Protein AF-A0A7K1BF32-F1 (afdb_monomer_lite)

Structure (mmCIF, N/CA/C/O backbone):
data_AF-A0A7K1BF32-F1
#
_entry.id   AF-A0A7K1BF32-F1
#
loop_
_atom_site.group_PDB
_atom_site.id
_atom_site.type_symbol
_atom_site.label_atom_id
_atom_site.label_alt_id
_atom_site.label_comp_id
_atom_site.label_asym_id
_atom_site.label_entity_id
_atom_site.label_seq_id
_atom_site.pdbx_PDB_ins_code
_atom_site.Cartn_x
_atom_site.Cartn_y
_atom_site.Cartn_z
_atom_site.occupancy
_atom_site.B_iso_or_equiv
_atom_site.auth_seq_id
_atom_site.auth_comp_id
_atom_site.auth_asym_id
_atom_site.auth_atom_id
_atom_site.pdbx_PDB_model_num
ATOM 1 N N . MET A 1 1 ? -11.718 -9.453 49.043 1.00 57.66 1 MET A N 1
ATOM 2 C CA . MET A 1 1 ? -12.728 -9.374 47.955 1.00 57.66 1 MET A CA 1
ATOM 3 C C . MET A 1 1 ? -12.170 -9.450 46.521 1.00 57.66 1 MET A C 1
ATOM 5 O O . MET A 1 1 ? -12.877 -9.971 45.670 1.00 57.66 1 MET A O 1
ATOM 9 N N . ARG A 1 2 ? -10.930 -9.024 46.213 1.00 69.75 2 ARG A N 1
ATOM 10 C CA . ARG A 1 2 ? -10.415 -8.980 44.817 1.00 69.75 2 ARG A CA 1
ATOM 11 C C . ARG A 1 2 ? -10.068 -10.338 44.173 1.00 69.75 2 ARG A C 1
ATOM 13 O O . ARG A 1 2 ? -10.168 -10.469 42.960 1.00 69.75 2 ARG A O 1
ATOM 20 N N . VAL A 1 3 ? -9.726 -11.366 44.957 1.00 79.31 3 VAL A N 1
ATOM 21 C CA . VAL A 1 3 ? -9.343 -12.699 44.431 1.00 79.31 3 VAL A CA 1
ATOM 22 C C . VAL A 1 3 ? -10.503 -13.394 43.708 1.00 79.31 3 VAL A C 1
ATOM 24 O O . VAL A 1 3 ? -10.317 -13.941 42.626 1.00 79.31 3 VAL A O 1
ATOM 27 N N . ARG A 1 4 ? -11.728 -13.314 44.249 1.00 79.62 4 ARG A N 1
ATOM 28 C CA . ARG A 1 4 ? -12.923 -13.888 43.601 1.00 79.62 4 ARG A CA 1
ATOM 29 C C . ARG A 1 4 ? -13.255 -13.195 42.274 1.00 79.62 4 ARG A C 1
ATOM 31 O O . ARG A 1 4 ? -13.664 -13.866 41.335 1.00 79.62 4 ARG A O 1
ATOM 38 N N . GLN A 1 5 ? -13.033 -11.882 42.173 1.00 79.56 5 GLN A N 1
ATOM 39 C CA . GLN A 1 5 ? -13.198 -11.133 40.921 1.00 79.56 5 GLN A CA 1
ATOM 40 C C . GLN A 1 5 ? -12.132 -11.505 39.882 1.00 79.56 5 GLN A C 1
ATOM 42 O O . GLN A 1 5 ? -12.476 -11.714 38.723 1.00 79.56 5 GLN A O 1
ATOM 47 N N . LEU A 1 6 ? -10.867 -11.657 40.287 1.00 80.06 6 LEU A N 1
ATOM 48 C CA . LEU A 1 6 ? -9.789 -12.102 39.394 1.00 80.06 6 LEU A CA 1
ATOM 49 C C . LEU A 1 6 ? -10.027 -13.526 38.871 1.00 80.06 6 LEU A C 1
ATOM 51 O O . LEU A 1 6 ? -9.911 -13.761 37.672 1.00 80.06 6 LEU A O 1
ATOM 55 N N . LEU A 1 7 ? -10.453 -14.452 39.737 1.00 82.19 7 LEU A N 1
ATOM 56 C CA . LEU A 1 7 ? -10.835 -15.810 39.332 1.00 82.19 7 LEU A CA 1
ATOM 57 C C . LEU A 1 7 ? -12.060 -15.820 38.404 1.00 82.19 7 LEU A C 1
ATOM 59 O O . LEU A 1 7 ? -12.114 -16.620 37.473 1.00 82.19 7 LEU A O 1
ATOM 63 N N . ALA A 1 8 ? -13.026 -14.921 38.616 1.00 79.00 8 ALA A N 1
ATOM 64 C CA . ALA A 1 8 ? -14.179 -14.771 37.730 1.00 79.00 8 ALA A CA 1
ATOM 65 C C . ALA A 1 8 ? -13.791 -14.212 36.348 1.00 79.00 8 ALA A C 1
ATOM 67 O O . ALA A 1 8 ? -14.328 -14.665 35.341 1.00 79.00 8 ALA A O 1
ATOM 68 N N . ILE A 1 9 ? -12.845 -13.269 36.277 1.00 77.94 9 ILE A N 1
ATOM 69 C CA . ILE A 1 9 ? -12.300 -12.745 35.012 1.00 77.94 9 ILE A CA 1
ATOM 70 C C . ILE A 1 9 ? -11.496 -13.828 34.284 1.00 77.94 9 ILE A C 1
ATOM 72 O O . ILE A 1 9 ? -11.667 -14.009 33.082 1.00 77.94 9 ILE A O 1
ATOM 76 N N . TYR A 1 10 ? -10.680 -14.596 35.008 1.00 74.69 10 TYR A N 1
ATOM 77 C CA . TYR A 1 10 ? -9.908 -15.699 34.436 1.00 74.69 10 TYR A CA 1
ATOM 78 C C . TYR A 1 10 ? -10.813 -16.804 33.874 1.00 74.69 10 TYR A C 1
ATOM 80 O O . TYR A 1 10 ? -10.620 -17.244 32.744 1.00 74.69 10 TYR A O 1
ATOM 88 N N . LYS A 1 11 ? -11.874 -17.184 34.602 1.00 68.94 11 LYS A N 1
ATOM 89 C CA . LYS A 1 11 ? -12.892 -18.127 34.106 1.00 68.94 11 LYS A CA 1
ATOM 90 C C . LYS A 1 11 ? -13.659 -17.608 32.886 1.00 68.94 11 LYS A C 1
ATOM 92 O O . LYS A 1 11 ? -14.038 -18.411 32.042 1.00 68.94 11 LYS A O 1
ATOM 97 N N . LYS A 1 12 ? -13.856 -16.291 32.753 1.00 69.62 12 LYS A N 1
ATOM 98 C CA . LYS A 1 12 ? -14.417 -15.671 31.535 1.00 69.62 12 LYS A CA 1
ATOM 99 C C . LYS A 1 12 ? -13.460 -15.721 30.337 1.00 69.62 12 LYS A C 1
ATOM 101 O O . LYS A 1 12 ? -13.917 -15.600 29.209 1.00 69.62 12 LYS A O 1
ATOM 106 N N . GLY A 1 13 ? -12.159 -15.891 30.576 1.00 67.38 13 GLY A N 1
ATOM 107 C CA . GLY A 1 13 ? -11.139 -16.082 29.543 1.00 67.38 13 GLY A CA 1
ATOM 108 C C . GLY A 1 13 ? -10.971 -17.533 29.082 1.00 67.38 13 GLY A C 1
ATOM 109 O O . GLY A 1 13 ? -10.093 -17.792 28.259 1.00 67.38 13 GLY A O 1
ATOM 110 N N . ALA A 1 14 ? -11.771 -18.476 29.600 1.00 68.69 14 ALA A N 1
ATOM 111 C CA . ALA A 1 14 ? -11.752 -19.858 29.136 1.00 68.69 14 ALA A CA 1
ATOM 112 C C . ALA A 1 14 ? -12.012 -19.907 27.622 1.00 68.69 14 ALA A C 1
ATOM 114 O O . ALA A 1 14 ? -12.874 -19.193 27.106 1.00 68.69 14 ALA A O 1
ATOM 115 N N . ALA A 1 15 ? -11.236 -20.726 26.908 1.00 66.69 15 ALA A N 1
ATOM 116 C CA . ALA A 1 15 ? -11.411 -20.896 25.475 1.00 66.69 15 ALA A CA 1
ATOM 117 C C . ALA A 1 15 ? -12.833 -21.395 25.206 1.00 66.69 15 ALA A C 1
ATOM 119 O O . ALA A 1 15 ? -13.226 -22.444 25.710 1.00 66.69 15 ALA A O 1
ATOM 120 N N . ASP A 1 16 ? -13.591 -20.621 24.431 1.00 68.62 16 ASP A N 1
ATOM 121 C CA . ASP A 1 16 ? -14.912 -21.013 23.955 1.00 68.62 16 ASP A CA 1
ATOM 122 C C . ASP A 1 16 ? -14.819 -22.414 23.307 1.00 68.62 16 ASP A C 1
ATOM 124 O O . ASP A 1 16 ? -14.081 -22.569 22.326 1.00 68.62 16 ASP A O 1
ATOM 128 N N . PRO A 1 17 ? -15.512 -23.437 23.845 1.00 70.44 17 PRO A N 1
ATOM 129 C CA . PRO A 1 17 ? -15.448 -24.797 23.317 1.00 70.44 17 PRO A CA 1
ATOM 130 C C . PRO A 1 17 ? -15.952 -24.883 21.870 1.00 70.44 17 PRO A C 1
ATOM 132 O O . PRO A 1 17 ? -15.523 -25.752 21.116 1.00 70.44 17 PRO A O 1
ATOM 135 N N . THR A 1 18 ? -16.795 -23.937 21.445 1.00 69.88 18 THR A N 1
ATOM 136 C CA . THR A 1 18 ? -17.318 -23.852 20.074 1.00 69.88 18 THR A CA 1
ATOM 137 C C . THR A 1 18 ? -16.354 -23.155 19.111 1.00 69.88 18 THR A C 1
ATOM 139 O O . THR A 1 18 ? -16.572 -23.125 17.900 1.00 69.88 18 THR A O 1
ATOM 142 N N . ARG A 1 19 ? -15.208 -22.654 19.597 1.00 65.31 19 ARG A N 1
ATOM 143 C CA . ARG A 1 19 ? -14.179 -21.999 18.770 1.00 65.31 19 ARG A CA 1
ATOM 144 C C . ARG A 1 19 ? -13.542 -22.944 17.746 1.00 65.31 19 ARG A C 1
ATOM 146 O O . ARG A 1 19 ? -12.872 -22.460 16.834 1.00 65.31 19 ARG A O 1
ATOM 153 N N . GLY A 1 20 ? -13.717 -24.258 17.883 1.00 68.06 20 GLY A N 1
ATOM 154 C CA . GLY A 1 20 ? -13.296 -25.265 16.905 1.00 68.06 20 GLY A CA 1
ATOM 155 C C . GLY A 1 20 ? -14.352 -25.617 15.852 1.00 68.06 20 GLY A C 1
ATOM 156 O O . GLY A 1 20 ? -13.993 -26.216 14.838 1.00 68.06 20 GLY A O 1
ATOM 157 N N . GLU A 1 21 ? -15.611 -25.231 16.061 1.00 76.25 21 GLU A N 1
ATOM 158 C CA . GLU A 1 21 ? -16.743 -25.616 15.217 1.00 76.25 21 GLU A CA 1
ATOM 159 C C . GLU A 1 21 ? -16.774 -24.821 13.899 1.00 76.25 21 GLU A C 1
ATOM 161 O O . GLU A 1 21 ? -16.280 -23.691 13.796 1.00 76.25 21 GLU A O 1
ATOM 166 N N . HIS A 1 22 ? -17.343 -25.434 12.856 1.00 77.88 22 HIS A N 1
ATOM 167 C CA . HIS A 1 22 ? -17.567 -24.832 11.532 1.00 77.88 22 HIS A CA 1
ATOM 168 C C . HIS A 1 22 ? -16.331 -24.171 10.886 1.00 77.88 22 HIS A C 1
ATOM 170 O O . HIS A 1 22 ? -16.425 -23.099 10.275 1.00 77.88 22 HIS A O 1
ATOM 176 N N . LYS A 1 23 ? -15.159 -24.820 10.980 1.00 78.94 23 LYS A N 1
ATOM 177 C CA . LYS A 1 23 ? -13.878 -24.310 10.443 1.00 78.94 23 LYS A CA 1
ATOM 178 C C . LYS A 1 23 ? -13.981 -23.843 8.986 1.00 78.94 23 LYS A C 1
ATOM 180 O O . LYS A 1 23 ? -13.492 -22.765 8.667 1.00 78.94 23 LYS A O 1
ATOM 185 N N . GLY A 1 24 ? -14.669 -24.599 8.125 1.00 81.81 24 GLY A N 1
ATOM 186 C CA . GLY A 1 24 ? -14.848 -24.254 6.708 1.00 81.81 24 GLY A CA 1
ATOM 187 C C . GLY A 1 24 ? -15.638 -22.959 6.487 1.00 81.81 24 GLY A C 1
ATOM 188 O O . GLY A 1 24 ? -15.195 -22.074 5.756 1.00 81.81 24 GLY A O 1
ATOM 189 N N . THR A 1 25 ? -16.770 -22.792 7.174 1.00 80.44 25 THR A N 1
ATOM 190 C CA . THR A 1 25 ? -17.592 -21.573 7.087 1.00 80.44 25 THR A CA 1
ATOM 191 C C . THR A 1 25 ? -16.831 -20.355 7.601 1.00 80.44 25 THR A C 1
ATOM 193 O O . THR A 1 25 ? -16.894 -19.282 7.001 1.00 80.44 25 THR A O 1
ATOM 196 N N . ARG A 1 26 ? -16.057 -20.522 8.680 1.00 81.62 26 ARG A N 1
ATOM 197 C CA . ARG A 1 26 ? -15.231 -19.454 9.255 1.00 81.62 26 ARG A CA 1
ATOM 198 C C . ARG A 1 26 ? -14.059 -19.079 8.362 1.00 81.62 26 ARG A C 1
ATOM 200 O O . ARG A 1 26 ? -13.801 -17.892 8.212 1.00 81.62 26 ARG A O 1
ATOM 207 N N . LEU A 1 27 ? -13.406 -20.054 7.727 1.00 82.94 27 LEU A N 1
ATOM 208 C CA . LEU A 1 27 ? -12.386 -19.790 6.714 1.00 82.94 27 LEU A CA 1
ATOM 209 C C . LEU A 1 27 ? -12.986 -19.016 5.543 1.00 82.94 27 LEU A C 1
ATOM 211 O O . LEU A 1 27 ? -12.451 -17.977 5.182 1.00 82.94 27 LEU A O 1
ATOM 215 N N . ARG A 1 28 ? -14.137 -19.438 5.005 1.00 84.00 28 ARG A N 1
ATOM 216 C CA . ARG A 1 28 ? -14.807 -18.711 3.914 1.00 84.00 28 ARG A CA 1
ATOM 217 C C . ARG A 1 28 ? -15.165 -17.276 4.306 1.00 84.00 28 ARG A C 1
ATOM 219 O O . ARG A 1 28 ? -14.984 -16.365 3.503 1.00 84.00 28 ARG A O 1
ATOM 226 N N . MET A 1 29 ? -15.663 -17.067 5.526 1.00 82.94 29 MET A N 1
ATOM 227 C CA . MET A 1 29 ? -15.936 -15.722 6.039 1.00 82.94 29 MET A CA 1
ATOM 228 C C . MET A 1 29 ? -14.656 -14.903 6.204 1.00 82.94 29 MET A C 1
ATOM 230 O O . MET A 1 29 ? -14.631 -13.761 5.762 1.00 82.94 29 MET A O 1
ATOM 234 N N . ALA A 1 30 ? -13.584 -15.491 6.742 1.00 83.12 30 ALA A N 1
ATOM 235 C CA . ALA A 1 30 ? -12.288 -14.833 6.861 1.00 83.12 30 ALA A CA 1
ATOM 236 C C . ALA A 1 30 ? -11.732 -14.443 5.486 1.00 83.12 30 ALA A C 1
ATOM 238 O O . ALA A 1 30 ? -11.369 -13.293 5.296 1.00 83.12 30 ALA A O 1
ATOM 239 N N . PHE A 1 31 ? -11.748 -15.345 4.501 1.00 84.38 31 PHE A N 1
ATOM 240 C CA . PHE A 1 31 ? -11.366 -15.036 3.121 1.00 84.38 31 PHE A CA 1
ATOM 241 C C . PHE A 1 31 ? -12.197 -13.882 2.551 1.00 84.38 31 PHE A C 1
ATOM 243 O O . PHE A 1 31 ? -11.642 -12.931 2.008 1.00 84.38 31 PHE A O 1
ATOM 250 N N . ARG A 1 32 ? -13.523 -13.915 2.717 1.00 82.38 32 ARG A N 1
ATOM 251 C CA . ARG A 1 32 ? -14.407 -12.847 2.231 1.00 82.38 32 ARG A CA 1
ATOM 252 C C . ARG A 1 32 ? -14.133 -11.506 2.914 1.00 82.38 32 ARG A C 1
ATOM 254 O O . ARG A 1 32 ? -14.191 -10.473 2.256 1.00 82.38 32 ARG A O 1
ATOM 261 N N . GLU A 1 33 ? -13.837 -11.512 4.208 1.00 81.00 33 GLU A N 1
ATOM 262 C CA . GLU A 1 33 ? -13.540 -10.302 4.977 1.00 81.00 33 GLU A CA 1
ATOM 263 C C . GLU A 1 33 ? -12.129 -9.766 4.675 1.00 81.00 33 GLU A C 1
ATOM 265 O O . GLU A 1 33 ? -11.963 -8.556 4.551 1.00 81.00 33 GLU A O 1
ATOM 270 N N . ILE A 1 34 ? -11.145 -10.648 4.455 1.00 79.94 34 ILE A N 1
ATOM 271 C CA . ILE A 1 34 ? -9.762 -10.302 4.091 1.00 79.94 34 ILE A CA 1
ATOM 272 C C . ILE A 1 34 ? -9.690 -9.746 2.669 1.00 79.94 34 ILE A C 1
ATOM 274 O O . ILE A 1 34 ? -9.144 -8.674 2.472 1.00 79.94 34 ILE A O 1
ATOM 278 N N . PHE A 1 35 ? -10.245 -10.423 1.666 1.00 78.50 35 PHE A N 1
ATOM 279 C CA . PHE A 1 35 ? -10.162 -9.934 0.283 1.00 78.50 35 PHE A CA 1
ATOM 280 C C . PHE A 1 35 ? -11.163 -8.813 0.004 1.00 78.50 35 PHE A C 1
ATOM 282 O O . PHE A 1 35 ? -10.874 -7.883 -0.746 1.00 78.50 35 PHE A O 1
ATOM 289 N N . GLY A 1 36 ? -12.342 -8.880 0.623 1.00 75.44 36 GLY A N 1
ATOM 290 C CA . GLY A 1 36 ? -13.398 -7.901 0.410 1.00 75.44 36 GLY A CA 1
ATOM 291 C C . GLY A 1 36 ? -13.258 -6.638 1.251 1.00 75.44 36 GLY A C 1
ATOM 292 O O . GLY A 1 36 ? -13.968 -5.684 0.960 1.00 75.44 36 GLY A O 1
ATOM 293 N N . HIS A 1 37 ? -12.427 -6.630 2.307 1.00 75.00 37 HIS A N 1
ATOM 294 C CA . HIS A 1 37 ? -12.294 -5.515 3.264 1.00 75.00 37 HIS A CA 1
ATOM 295 C C . HIS A 1 37 ? -13.653 -4.896 3.647 1.00 75.00 37 HIS A C 1
ATOM 297 O O . HIS A 1 37 ? -13.786 -3.695 3.892 1.00 75.00 37 HIS A O 1
ATOM 303 N N . THR A 1 38 ? -14.697 -5.729 3.694 1.00 66.50 38 THR A N 1
ATOM 304 C CA . THR A 1 38 ? -16.104 -5.302 3.664 1.00 66.50 38 THR A CA 1
ATOM 305 C C . THR A 1 38 ? -16.467 -4.453 4.872 1.00 66.50 38 THR A C 1
ATOM 307 O O . THR A 1 38 ? -17.279 -3.539 4.772 1.00 66.50 38 THR A O 1
ATOM 310 N N . LYS A 1 39 ? -15.813 -4.696 6.013 1.00 66.94 39 LYS A N 1
ATOM 311 C CA . LYS A 1 39 ? -15.987 -3.883 7.219 1.00 66.94 39 LYS A CA 1
ATOM 312 C C . LYS A 1 39 ? -15.335 -2.496 7.105 1.00 66.94 39 LYS A C 1
ATOM 314 O O . LYS A 1 39 ? -15.817 -1.552 7.725 1.00 66.94 39 LYS A O 1
ATOM 319 N N . MET A 1 40 ? -14.261 -2.362 6.326 1.00 65.69 40 MET A N 1
ATOM 320 C CA . MET A 1 40 ? -13.501 -1.118 6.161 1.00 65.69 40 MET A CA 1
ATOM 321 C C . MET A 1 40 ? -14.101 -0.203 5.083 1.00 65.69 40 MET A C 1
ATOM 323 O O . MET A 1 40 ? -13.991 1.015 5.203 1.00 65.69 40 MET A O 1
ATOM 327 N N . PHE A 1 41 ? -14.827 -0.762 4.105 1.00 68.88 41 PHE A N 1
ATOM 328 C CA . PHE A 1 41 ? -15.595 0.000 3.107 1.00 68.88 41 PHE A CA 1
ATOM 329 C C . PHE A 1 41 ? -16.712 0.879 3.698 1.00 68.88 41 PHE A C 1
ATOM 331 O O . PHE A 1 41 ? -17.123 1.840 3.055 1.00 68.88 41 PHE A O 1
ATOM 338 N N . ASN A 1 42 ? -17.151 0.627 4.938 1.00 65.50 42 ASN A N 1
ATOM 339 C CA . ASN A 1 42 ? -18.083 1.513 5.650 1.00 65.50 42 ASN A CA 1
ATOM 340 C C . ASN A 1 42 ? -17.508 2.922 5.893 1.00 65.50 42 ASN A C 1
ATOM 342 O O . ASN A 1 42 ? -18.260 3.884 6.020 1.00 65.50 42 ASN A O 1
ATOM 346 N N . PHE A 1 43 ? -16.179 3.064 5.941 1.00 65.50 43 PHE A N 1
ATOM 347 C CA . PHE A 1 43 ? -15.496 4.357 5.957 1.00 65.50 43 PHE A CA 1
ATOM 348 C C . PHE A 1 43 ? -15.066 4.689 4.529 1.00 65.50 43 PHE A C 1
ATOM 350 O O . PHE A 1 43 ? -13.886 4.591 4.210 1.00 65.50 43 PHE A O 1
ATOM 357 N N . THR A 1 44 ? -16.028 5.027 3.668 1.00 76.06 44 THR A N 1
ATOM 358 C CA . THR A 1 44 ? -15.910 5.065 2.194 1.00 76.06 44 THR A CA 1
ATOM 359 C C . THR A 1 44 ? -14.570 5.571 1.661 1.00 76.06 44 THR A C 1
ATOM 361 O O . THR A 1 44 ? -13.945 4.879 0.866 1.00 76.06 44 THR A O 1
ATOM 364 N N . VAL A 1 45 ? -14.070 6.718 2.133 1.00 79.06 45 VAL A N 1
ATOM 365 C CA . VAL A 1 45 ? -12.793 7.278 1.643 1.00 79.06 45 VAL A CA 1
ATOM 366 C C . VAL A 1 45 ? -11.573 6.474 2.116 1.00 79.06 45 VAL A C 1
ATOM 368 O O . VAL A 1 45 ? -10.706 6.131 1.317 1.00 79.06 45 VAL A O 1
ATOM 371 N N . VAL A 1 46 ? -11.496 6.146 3.410 1.00 81.38 46 VAL A N 1
ATOM 372 C CA . VAL A 1 46 ? -10.353 5.414 3.995 1.00 81.38 46 VAL A CA 1
ATOM 373 C C . VAL A 1 46 ? -10.344 3.958 3.535 1.00 81.38 46 VAL A C 1
ATOM 375 O O . VAL A 1 46 ? -9.283 3.419 3.237 1.00 81.38 46 VAL A O 1
ATOM 378 N N . GLY A 1 47 ? -11.518 3.330 3.464 1.00 82.62 47 GLY A N 1
ATOM 379 C CA . GLY A 1 47 ? -11.695 1.960 2.998 1.00 82.62 47 GLY A CA 1
ATOM 380 C C . GLY A 1 47 ? -11.293 1.800 1.538 1.00 82.62 47 GLY A C 1
ATOM 381 O O . GLY A 1 47 ? -10.531 0.890 1.227 1.00 82.62 47 GLY A O 1
ATOM 382 N N . PHE A 1 48 ? -11.722 2.724 0.669 1.00 82.62 48 PHE A N 1
ATOM 383 C CA . PHE A 1 48 ? -11.321 2.732 -0.738 1.00 82.62 48 PHE A CA 1
ATOM 384 C C . PHE A 1 48 ? -9.806 2.921 -0.870 1.00 82.62 48 PHE A C 1
ATOM 386 O O . PHE A 1 48 ? -9.140 2.064 -1.441 1.00 82.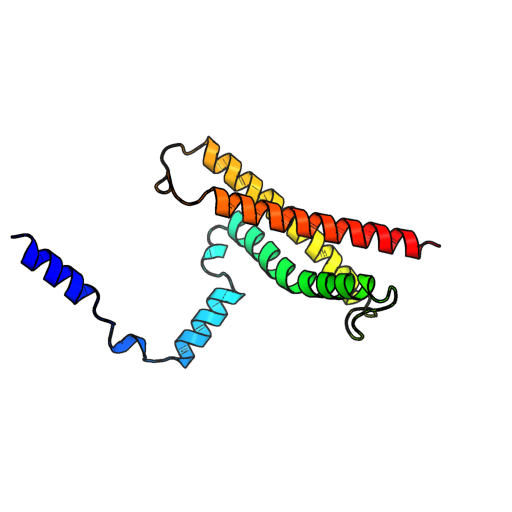62 48 PHE A O 1
ATOM 393 N N . ALA A 1 49 ? -9.235 3.962 -0.251 1.00 86.12 49 ALA A N 1
ATOM 394 C CA . ALA A 1 49 ? -7.795 4.224 -0.312 1.00 86.12 49 ALA A CA 1
ATOM 395 C C . ALA A 1 49 ? -6.950 3.046 0.211 1.00 86.12 49 ALA A C 1
ATOM 397 O O . ALA A 1 49 ? -5.951 2.677 -0.403 1.00 86.12 49 ALA A O 1
ATOM 398 N N . HIS A 1 50 ? -7.362 2.416 1.315 1.00 85.38 50 HIS A N 1
ATOM 399 C CA . HIS A 1 50 ? -6.668 1.251 1.863 1.00 85.38 50 HIS A CA 1
ATOM 400 C C . HIS A 1 50 ? -6.756 0.029 0.944 1.00 85.38 50 HIS A C 1
ATOM 402 O O . HIS A 1 50 ? -5.766 -0.681 0.775 1.00 85.38 50 HIS A O 1
ATOM 408 N N . TRP A 1 51 ? -7.916 -0.199 0.324 1.00 86.06 51 TRP A N 1
ATOM 409 C CA . TRP A 1 51 ? -8.104 -1.303 -0.610 1.00 86.06 51 TRP A CA 1
ATOM 410 C C . TRP A 1 51 ? -7.173 -1.185 -1.825 1.00 86.06 51 TRP A C 1
ATOM 412 O 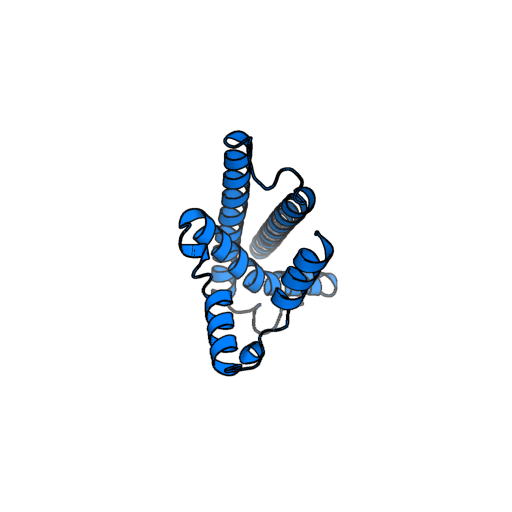O . TRP A 1 51 ? -6.521 -2.169 -2.171 1.00 86.06 51 TRP A O 1
ATOM 422 N N . PHE A 1 52 ? -7.008 0.016 -2.400 1.00 85.19 52 PHE A N 1
ATOM 423 C CA . PHE A 1 52 ? -6.029 0.232 -3.480 1.00 85.19 52 PHE A CA 1
ATOM 424 C C . PHE A 1 52 ? -4.603 -0.043 -3.036 1.00 85.19 52 PHE A C 1
ATOM 426 O O . PHE A 1 52 ? -3.869 -0.700 -3.764 1.00 85.19 52 PHE A O 1
ATOM 433 N N . VAL A 1 53 ? -4.215 0.402 -1.839 1.00 84.88 53 VAL A N 1
ATOM 434 C CA . VAL A 1 53 ? -2.866 0.141 -1.322 1.00 84.88 53 VAL A CA 1
ATOM 435 C C . VAL A 1 53 ? -2.620 -1.358 -1.129 1.00 84.88 53 VAL A C 1
ATOM 437 O O . VAL A 1 53 ? -1.539 -1.844 -1.450 1.00 84.88 53 VAL A O 1
ATOM 440 N N . MET A 1 54 ? -3.618 -2.115 -0.668 1.00 86.69 54 MET A N 1
ATOM 441 C CA . MET A 1 54 ? -3.519 -3.571 -0.532 1.00 86.69 54 MET A CA 1
ATOM 442 C C . MET A 1 54 ? -3.391 -4.271 -1.893 1.00 86.69 54 MET A C 1
ATOM 444 O O . MET A 1 54 ? -2.498 -5.099 -2.073 1.00 86.69 54 MET A O 1
ATOM 448 N N . VAL A 1 55 ? -4.269 -3.951 -2.850 1.00 84.94 55 VAL A N 1
ATOM 449 C CA . VAL A 1 55 ? -4.226 -4.533 -4.204 1.00 84.94 55 VAL A CA 1
ATOM 450 C C . VAL A 1 55 ? -2.911 -4.173 -4.892 1.00 84.94 55 VAL A C 1
ATOM 452 O O . VAL A 1 55 ? -2.247 -5.042 -5.454 1.00 84.94 55 VAL A O 1
ATOM 455 N N . GLY A 1 56 ? -2.499 -2.913 -4.765 1.00 83.31 56 GLY A N 1
ATOM 456 C CA . GLY A 1 56 ? -1.221 -2.407 -5.233 1.00 83.31 56 GLY A CA 1
ATOM 457 C C . GLY A 1 56 ? -0.043 -3.178 -4.684 1.00 83.31 56 GLY A C 1
ATOM 458 O O . GLY A 1 56 ? 0.816 -3.590 -5.449 1.00 83.31 56 GLY A O 1
ATOM 459 N N . PHE A 1 57 ? -0.027 -3.461 -3.384 1.00 82.88 57 PHE A N 1
ATOM 460 C CA . PHE A 1 57 ? 1.052 -4.231 -2.777 1.00 82.88 57 PHE A CA 1
ATOM 461 C C . PHE A 1 57 ? 1.206 -5.624 -3.405 1.00 82.88 57 PHE A C 1
ATOM 463 O O . PHE A 1 57 ? 2.321 -6.033 -3.711 1.00 82.88 57 PHE A O 1
ATOM 470 N N . VAL A 1 58 ? 0.103 -6.340 -3.652 1.00 81.44 58 VAL A N 1
ATOM 471 C CA . VAL A 1 58 ? 0.139 -7.683 -4.264 1.00 81.44 58 VAL A CA 1
ATOM 472 C C . VAL A 1 58 ? 0.598 -7.623 -5.721 1.00 81.44 58 VAL A C 1
ATOM 474 O O . VAL A 1 58 ? 1.410 -8.438 -6.151 1.00 81.44 58 VAL A O 1
ATOM 477 N N . VAL A 1 59 ? 0.093 -6.650 -6.477 1.00 79.56 59 VAL A N 1
ATOM 478 C CA . VAL A 1 59 ? 0.374 -6.518 -7.911 1.00 79.56 59 VAL A CA 1
ATOM 479 C C . VAL A 1 59 ? 1.795 -5.993 -8.166 1.00 79.56 59 VAL A C 1
ATOM 481 O O . VAL A 1 59 ? 2.532 -6.556 -8.976 1.00 79.56 59 VAL A O 1
ATOM 484 N N . LEU A 1 60 ? 2.221 -4.959 -7.436 1.00 77.44 60 LEU A N 1
ATOM 485 C CA . LEU A 1 60 ? 3.553 -4.348 -7.549 1.00 77.44 60 LEU A CA 1
ATOM 486 C C . LEU A 1 60 ? 4.661 -5.220 -6.943 1.00 77.44 60 LEU A C 1
ATOM 488 O O . LEU A 1 60 ? 5.837 -5.054 -7.264 1.00 77.44 60 LEU A O 1
ATOM 492 N N . PHE A 1 61 ? 4.326 -6.193 -6.095 1.00 79.94 61 PHE A N 1
ATOM 493 C CA . PHE A 1 61 ? 5.312 -7.165 -5.625 1.00 79.94 61 PHE A CA 1
ATOM 494 C C . PHE A 1 61 ? 5.940 -7.944 -6.792 1.00 79.94 61 PHE A C 1
ATOM 496 O O . PHE A 1 61 ? 7.151 -8.156 -6.808 1.00 79.94 61 PHE A O 1
ATOM 503 N N . GLY A 1 62 ? 5.153 -8.295 -7.816 1.00 76.19 62 GLY A N 1
ATOM 504 C CA . GLY A 1 62 ? 5.671 -8.956 -9.018 1.00 76.19 62 GLY A CA 1
ATOM 505 C C . GLY A 1 62 ? 6.676 -8.096 -9.794 1.00 76.19 62 GLY A C 1
ATOM 506 O O . GLY A 1 62 ? 7.687 -8.609 -10.280 1.00 76.19 62 GLY A O 1
ATOM 507 N N . THR A 1 63 ? 6.450 -6.778 -9.860 1.00 73.12 63 THR A N 1
ATOM 508 C CA . THR A 1 63 ? 7.395 -5.848 -10.502 1.00 73.12 63 THR A CA 1
ATOM 509 C C . THR A 1 63 ? 8.670 -5.695 -9.677 1.00 73.12 63 THR A C 1
ATOM 511 O O . THR A 1 63 ? 9.757 -5.672 -10.239 1.00 73.12 63 THR A O 1
ATOM 514 N N . LEU A 1 64 ? 8.566 -5.687 -8.343 1.00 73.81 64 LEU A N 1
ATOM 515 C CA . LEU A 1 64 ? 9.732 -5.628 -7.458 1.00 73.81 64 LEU A CA 1
ATOM 516 C C . LEU A 1 64 ? 10.611 -6.883 -7.563 1.00 73.81 64 LEU A C 1
ATOM 518 O O . LEU A 1 64 ? 11.832 -6.773 -7.600 1.00 73.81 64 LEU A O 1
ATOM 522 N N . VAL A 1 65 ? 10.006 -8.073 -7.643 1.00 75.69 65 VAL A N 1
ATOM 523 C CA . VAL A 1 65 ? 10.742 -9.333 -7.858 1.00 75.69 65 VAL A CA 1
ATOM 524 C C . VAL A 1 65 ? 11.472 -9.316 -9.201 1.00 75.69 65 VAL A C 1
ATOM 526 O O . VAL A 1 65 ? 12.619 -9.751 -9.283 1.00 75.69 65 VAL A O 1
ATOM 529 N N . THR A 1 66 ? 10.831 -8.775 -10.238 1.00 70.25 66 THR A N 1
ATOM 530 C CA . THR A 1 66 ? 11.452 -8.612 -11.560 1.00 70.25 66 THR A CA 1
ATOM 531 C C . THR A 1 66 ? 12.645 -7.657 -11.488 1.00 70.25 66 THR A C 1
ATOM 533 O O . THR A 1 66 ? 13.743 -8.032 -11.891 1.00 70.25 66 THR A O 1
ATOM 536 N N . ALA A 1 67 ? 12.472 -6.491 -10.858 1.00 68.12 67 ALA A N 1
ATOM 537 C CA . ALA A 1 67 ? 13.543 -5.519 -10.642 1.00 68.12 67 ALA A CA 1
ATOM 538 C C . ALA A 1 67 ? 14.711 -6.083 -9.817 1.00 68.12 67 ALA A C 1
ATOM 540 O O . ALA A 1 67 ? 15.877 -5.809 -10.092 1.00 68.12 67 ALA A O 1
ATOM 541 N N . TYR A 1 68 ? 14.425 -6.928 -8.825 1.00 73.25 68 TYR A N 1
ATOM 542 C CA . TYR A 1 68 ? 15.469 -7.613 -8.068 1.00 73.25 68 TYR A CA 1
ATOM 543 C C . TYR A 1 68 ? 16.261 -8.599 -8.940 1.00 73.25 68 TYR A C 1
ATOM 545 O O . TYR A 1 68 ? 17.475 -8.711 -8.800 1.00 73.25 68 TYR A O 1
ATOM 553 N N . GLY A 1 69 ? 15.601 -9.280 -9.879 1.00 70.69 69 GLY A N 1
ATOM 554 C CA . GLY A 1 69 ? 16.273 -10.122 -10.868 1.00 70.69 69 GLY A CA 1
ATOM 555 C C . GLY A 1 69 ? 17.128 -9.328 -11.864 1.00 70.69 69 GLY A C 1
ATOM 556 O O . GLY A 1 69 ? 18.217 -9.783 -12.223 1.00 70.69 69 GLY A O 1
ATOM 557 N N . GLN A 1 70 ? 16.698 -8.114 -12.230 1.00 67.88 70 GLN A N 1
ATOM 558 C CA . GLN A 1 70 ? 17.467 -7.199 -13.085 1.00 67.88 70 GLN A CA 1
ATOM 559 C C . GLN A 1 70 ? 18.820 -6.792 -12.475 1.00 67.88 70 GLN A C 1
ATOM 561 O O . GLN A 1 70 ? 19.762 -6.531 -13.221 1.00 67.88 70 GLN A O 1
ATOM 566 N N . LEU A 1 71 ? 18.963 -6.815 -11.141 1.00 71.62 71 LEU A N 1
ATOM 567 C CA . LEU A 1 71 ? 20.247 -6.560 -10.467 1.00 71.62 71 LEU A CA 1
ATOM 568 C C . LEU A 1 71 ? 21.318 -7.617 -10.780 1.00 71.62 71 LEU A C 1
ATOM 570 O O . LEU A 1 71 ? 22.507 -7.320 -10.698 1.00 71.62 71 LEU A O 1
ATOM 574 N N . ILE A 1 72 ? 20.913 -8.849 -11.108 1.00 75.81 72 ILE A N 1
ATOM 575 C CA . ILE A 1 72 ? 21.828 -9.959 -11.423 1.00 75.81 72 ILE A CA 1
ATOM 576 C C . ILE A 1 72 ? 21.984 -10.109 -12.938 1.00 75.81 72 ILE A C 1
ATOM 578 O O . ILE A 1 72 ? 23.081 -10.369 -13.432 1.00 75.81 72 ILE A O 1
ATOM 582 N N . ASN A 1 73 ? 20.893 -9.952 -13.689 1.00 64.88 73 ASN A N 1
ATOM 583 C CA . ASN A 1 73 ? 20.909 -9.982 -15.144 1.00 64.88 73 ASN A CA 1
ATOM 584 C C . ASN A 1 73 ? 19.932 -8.927 -15.682 1.00 64.88 73 ASN A C 1
ATOM 586 O O . ASN A 1 73 ? 18.727 -9.111 -15.523 1.00 64.88 73 ASN A O 1
ATOM 590 N N . PRO A 1 74 ? 20.413 -7.884 -16.384 1.00 63.00 74 PRO A N 1
ATOM 591 C CA . PRO A 1 74 ? 19.572 -6.795 -16.888 1.00 63.00 74 PRO A CA 1
ATOM 592 C C . PRO A 1 74 ? 18.417 -7.246 -17.792 1.00 63.00 74 PRO A C 1
ATOM 594 O O . PRO A 1 74 ? 17.420 -6.547 -17.913 1.00 63.00 74 PRO A O 1
ATOM 597 N N . ARG A 1 75 ? 18.529 -8.427 -18.420 1.00 61.81 75 ARG A N 1
ATOM 598 C CA . ARG A 1 75 ? 17.489 -9.011 -19.287 1.00 61.81 75 ARG A CA 1
ATOM 599 C C . ARG A 1 75 ? 16.544 -9.967 -18.557 1.00 61.81 75 ARG A C 1
ATOM 601 O O . ARG A 1 75 ? 15.731 -10.630 -19.198 1.00 61.81 75 ARG A O 1
ATOM 608 N N . PHE A 1 76 ? 16.672 -10.114 -17.240 1.00 57.62 76 PHE A N 1
ATOM 609 C CA . PHE A 1 76 ? 15.818 -11.007 -16.473 1.00 57.62 76 PHE A CA 1
ATOM 610 C C . PHE A 1 76 ? 14.426 -10.398 -16.321 1.00 57.62 76 PHE A C 1
ATOM 612 O O . PHE A 1 76 ? 14.195 -9.517 -15.498 1.00 57.62 76 PHE A O 1
ATOM 619 N N . ALA A 1 77 ? 13.490 -10.914 -17.107 1.00 60.81 77 ALA A N 1
ATOM 620 C CA . ALA A 1 77 ? 12.071 -10.665 -16.946 1.00 60.81 77 ALA A CA 1
ATOM 621 C C . ALA A 1 77 ? 11.364 -11.977 -16.587 1.00 60.81 77 ALA A C 1
ATOM 623 O O . ALA A 1 77 ? 11.716 -13.045 -17.093 1.00 60.81 77 ALA A O 1
ATOM 624 N N . LEU A 1 78 ? 10.347 -11.916 -15.721 1.00 59.19 78 LEU A N 1
ATOM 625 C CA . LEU A 1 78 ? 9.491 -13.077 -15.476 1.00 59.19 78 LEU A CA 1
ATOM 626 C C . LEU A 1 78 ? 8.765 -13.448 -16.788 1.00 59.19 78 LEU A C 1
ATOM 628 O O . LEU A 1 78 ? 8.059 -12.595 -17.332 1.00 59.19 78 LEU A O 1
ATOM 632 N N . PRO A 1 79 ? 8.864 -14.702 -17.277 1.00 52.06 79 PRO A N 1
ATOM 633 C CA . PRO A 1 79 ? 8.450 -15.089 -18.634 1.00 52.06 79 PRO A CA 1
ATOM 634 C C . PRO A 1 79 ? 6.953 -14.918 -18.946 1.00 52.06 79 PRO A C 1
ATOM 636 O O . PRO A 1 79 ? 6.567 -14.950 -20.107 1.00 52.06 79 PRO A O 1
ATOM 639 N N . ILE A 1 80 ? 6.104 -14.722 -17.933 1.00 53.12 80 ILE A N 1
ATOM 640 C CA . ILE A 1 80 ? 4.648 -14.530 -18.083 1.00 53.12 80 ILE A CA 1
ATOM 641 C C . ILE A 1 80 ? 4.248 -13.051 -17.920 1.00 53.12 80 ILE A C 1
ATOM 643 O O . ILE A 1 80 ? 3.220 -12.618 -18.428 1.00 53.12 80 ILE A O 1
ATOM 647 N N . ILE A 1 81 ? 5.065 -12.266 -17.216 1.00 55.66 81 ILE A N 1
ATOM 648 C CA . ILE A 1 81 ? 4.749 -10.900 -16.776 1.00 55.66 81 ILE A CA 1
ATOM 649 C C . ILE A 1 81 ? 5.470 -9.849 -17.634 1.00 55.66 81 ILE A C 1
ATOM 651 O O . ILE A 1 81 ? 4.910 -8.789 -17.887 1.00 55.66 81 ILE A O 1
ATOM 655 N N . GLY A 1 82 ? 6.670 -10.154 -18.139 1.00 51.00 82 GLY A N 1
ATOM 656 C CA . GLY A 1 82 ? 7.503 -9.223 -18.913 1.00 51.00 82 GLY A CA 1
ATOM 657 C C . GLY A 1 82 ? 7.190 -9.104 -20.409 1.00 51.00 82 GLY A C 1
ATOM 658 O O . GLY A 1 82 ? 7.953 -8.475 -21.130 1.00 51.00 82 GLY A O 1
ATOM 659 N N . HIS A 1 83 ? 6.125 -9.736 -20.910 1.00 54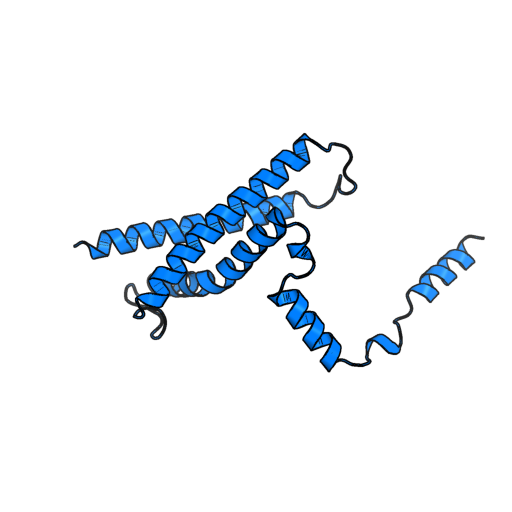.56 83 HIS A N 1
ATOM 660 C CA . HIS A 1 83 ? 5.770 -9.712 -22.342 1.00 54.56 83 HIS A CA 1
ATOM 661 C C . HIS A 1 83 ? 4.296 -9.382 -22.614 1.00 54.56 83 HIS A C 1
ATOM 663 O O . HIS A 1 83 ? 3.845 -9.412 -23.757 1.00 54.56 83 HIS A O 1
ATOM 669 N N . PHE A 1 84 ? 3.521 -9.087 -21.568 1.00 63.00 84 PHE A N 1
ATOM 670 C CA . PHE A 1 84 ? 2.090 -8.826 -21.680 1.00 63.00 84 PHE A CA 1
ATOM 671 C C . PHE A 1 84 ? 1.832 -7.321 -21.548 1.00 63.00 84 PHE A C 1
ATOM 673 O O . PHE A 1 84 ? 1.770 -6.796 -20.439 1.00 63.00 84 PHE A O 1
ATOM 680 N N . TRP A 1 85 ? 1.628 -6.631 -22.673 1.00 63.94 85 TRP A N 1
ATOM 681 C CA . TRP A 1 85 ? 1.333 -5.186 -22.716 1.00 63.94 85 TRP A CA 1
ATOM 682 C C . TRP A 1 85 ? 0.154 -4.780 -21.805 1.00 63.94 85 TRP A C 1
ATOM 684 O O . TRP A 1 85 ? 0.155 -3.721 -21.182 1.00 63.94 85 TRP A O 1
ATOM 694 N N . VAL A 1 86 ? -0.840 -5.665 -21.651 1.00 67.56 86 VAL A N 1
ATOM 695 C CA . VAL A 1 86 ? -1.986 -5.459 -20.746 1.00 67.56 86 VAL A CA 1
ATOM 696 C C . VAL A 1 86 ? -1.550 -5.434 -19.279 1.00 67.56 86 VAL A C 1
ATOM 698 O O . VAL A 1 86 ? -2.079 -4.659 -18.485 1.00 67.56 86 VAL A O 1
ATOM 701 N N . TYR A 1 87 ? -0.586 -6.276 -18.902 1.00 66.25 87 TYR A N 1
ATOM 702 C CA . TYR A 1 87 ? -0.076 -6.317 -17.536 1.00 66.25 87 TYR A CA 1
ATOM 703 C C . TYR A 1 87 ? 0.694 -5.037 -17.212 1.00 66.25 87 TYR A C 1
ATOM 705 O O . TYR A 1 87 ? 0.524 -4.484 -16.129 1.00 66.25 87 TYR A O 1
ATOM 713 N N . GLU A 1 88 ? 1.478 -4.523 -18.158 1.00 68.25 88 GLU A N 1
ATOM 714 C CA . GLU A 1 88 ? 2.238 -3.280 -18.016 1.00 68.25 88 GLU A CA 1
ATOM 715 C C . GLU A 1 88 ? 1.337 -2.059 -17.779 1.00 68.25 88 GLU A C 1
ATOM 717 O O . GLU A 1 88 ? 1.559 -1.308 -16.829 1.00 68.25 88 GLU A O 1
ATOM 722 N N . TYR A 1 89 ? 0.251 -1.930 -18.543 1.00 72.25 89 TYR A N 1
ATOM 723 C CA . TYR A 1 89 ? -0.721 -0.849 -18.362 1.00 72.25 89 TYR A CA 1
ATOM 724 C C . TYR A 1 89 ? -1.503 -0.962 -17.041 1.00 72.25 89 TYR A C 1
ATOM 726 O O . TYR A 1 89 ? -1.681 0.016 -16.313 1.00 72.25 89 TYR A O 1
ATOM 734 N N . ILE A 1 90 ? -1.948 -2.173 -16.678 1.00 77.12 90 ILE A N 1
ATOM 735 C CA . ILE A 1 90 ? -2.668 -2.410 -15.413 1.00 77.12 90 ILE A CA 1
ATOM 736 C C . ILE A 1 90 ? -1.776 -2.093 -14.211 1.00 77.12 90 ILE A C 1
ATOM 738 O O . ILE A 1 90 ? -2.227 -1.486 -13.240 1.00 77.12 90 ILE A O 1
ATOM 742 N N . THR A 1 91 ? -0.512 -2.499 -14.263 1.00 74.50 91 THR A N 1
ATOM 743 C CA . THR A 1 91 ? 0.452 -2.238 -13.191 1.00 74.50 91 THR A CA 1
ATOM 744 C C . THR A 1 91 ? 0.787 -0.757 -13.061 1.00 74.50 91 THR A C 1
ATOM 746 O O . THR A 1 91 ? 0.919 -0.286 -11.934 1.00 74.50 91 THR A O 1
ATOM 749 N N . GLU A 1 92 ? 0.844 -0.004 -14.161 1.00 79.31 92 GLU A N 1
ATOM 750 C CA . GLU A 1 92 ? 1.006 1.453 -14.127 1.00 79.31 92 GLU A CA 1
ATOM 751 C C . GLU A 1 92 ? -0.199 2.139 -13.472 1.00 79.31 92 GLU A C 1
ATOM 753 O O . GLU A 1 92 ? -0.046 2.914 -12.526 1.00 79.31 92 GLU A O 1
ATOM 758 N N . LEU A 1 93 ? -1.412 1.797 -13.913 1.00 83.38 93 LEU A N 1
ATOM 759 C CA . LEU A 1 93 ? -2.643 2.346 -13.348 1.00 83.38 93 LEU A CA 1
ATOM 760 C C . LEU A 1 93 ? -2.752 2.036 -11.849 1.00 83.38 93 LEU A C 1
ATOM 762 O O . LEU A 1 93 ? -3.119 2.898 -11.047 1.00 83.38 93 LEU A O 1
ATOM 766 N N . ILE A 1 94 ? -2.384 0.818 -11.450 1.00 83.69 94 ILE A N 1
ATOM 767 C CA . ILE A 1 94 ? -2.372 0.402 -10.047 1.00 83.69 94 ILE A CA 1
ATOM 768 C C . ILE A 1 94 ? -1.256 1.101 -9.259 1.00 83.69 94 ILE A C 1
ATOM 770 O O . ILE A 1 94 ? -1.488 1.453 -8.100 1.00 83.69 94 ILE A O 1
ATOM 774 N N . ALA A 1 95 ? -0.084 1.357 -9.847 1.00 82.25 95 ALA A N 1
ATOM 775 C CA . ALA A 1 95 ? 0.979 2.135 -9.208 1.00 82.25 95 ALA A CA 1
ATOM 776 C C . ALA A 1 95 ? 0.497 3.553 -8.875 1.00 82.25 95 ALA A C 1
ATOM 778 O O . ALA A 1 95 ? 0.615 3.992 -7.727 1.00 82.25 95 ALA A O 1
ATOM 779 N N . TRP A 1 96 ? -0.145 4.225 -9.835 1.00 84.88 96 TRP A N 1
ATOM 780 C CA . TRP A 1 96 ? -0.757 5.538 -9.627 1.00 84.88 96 TRP A CA 1
ATOM 781 C C . TRP A 1 96 ? -1.865 5.505 -8.575 1.00 84.88 96 TRP A C 1
ATOM 783 O O . TRP A 1 96 ? -1.863 6.318 -7.648 1.00 84.88 96 TRP A O 1
ATOM 793 N N . ALA A 1 97 ? -2.779 4.535 -8.656 1.00 86.69 97 ALA A N 1
ATOM 794 C CA . ALA A 1 97 ? -3.854 4.384 -7.679 1.00 86.69 97 ALA A CA 1
ATOM 795 C C . ALA A 1 97 ? -3.320 4.130 -6.255 1.00 86.69 97 ALA A C 1
ATOM 797 O O . ALA A 1 97 ? -3.842 4.678 -5.283 1.00 86.69 97 ALA A O 1
ATOM 798 N N . THR A 1 98 ? -2.238 3.357 -6.127 1.00 85.88 98 THR A N 1
ATOM 799 C CA . THR A 1 98 ? -1.544 3.092 -4.855 1.00 85.88 98 THR A CA 1
ATOM 800 C C . THR A 1 98 ? -0.875 4.351 -4.314 1.00 85.88 98 THR A C 1
ATOM 802 O O . THR A 1 98 ? -1.000 4.643 -3.123 1.00 85.88 98 THR A O 1
ATOM 805 N N . GLY A 1 99 ? -0.216 5.129 -5.180 1.00 86.50 99 GLY A N 1
ATOM 806 C CA . GLY A 1 99 ? 0.393 6.414 -4.834 1.00 86.50 99 GLY A CA 1
ATOM 807 C C . GLY A 1 99 ? -0.628 7.430 -4.323 1.00 86.50 99 GLY A C 1
ATOM 808 O O . GLY A 1 99 ? -0.457 8.009 -3.250 1.00 86.50 99 GLY A O 1
ATOM 809 N N . ILE A 1 100 ? -1.748 7.582 -5.030 1.00 89.00 100 ILE A N 1
ATOM 810 C CA . ILE A 1 100 ? -2.853 8.448 -4.597 1.00 89.00 100 ILE A CA 1
ATOM 811 C C . ILE A 1 100 ? -3.450 7.936 -3.276 1.00 89.00 100 ILE A C 1
ATOM 813 O O . ILE A 1 100 ? -3.709 8.723 -2.358 1.00 89.00 100 ILE A O 1
ATOM 817 N N . GLY A 1 101 ? -3.622 6.617 -3.140 1.00 87.00 101 GLY A N 1
ATOM 818 C CA . GLY A 1 101 ? -4.128 5.973 -1.929 1.00 87.00 101 GLY A CA 1
ATOM 819 C C . GLY A 1 101 ? -3.269 6.256 -0.694 1.00 87.00 101 GLY A C 1
ATOM 820 O O . GLY A 1 101 ? -3.801 6.682 0.335 1.00 87.00 101 GLY A O 1
ATOM 821 N N . ILE A 1 102 ? -1.944 6.088 -0.784 1.00 88.06 102 ILE A N 1
ATOM 822 C CA . ILE A 1 102 ? -1.049 6.324 0.359 1.00 88.06 102 ILE A CA 1
ATOM 823 C C . ILE A 1 102 ? -0.991 7.807 0.741 1.00 88.06 102 ILE A C 1
ATOM 825 O O . ILE A 1 102 ? -1.098 8.125 1.926 1.00 88.06 102 ILE A O 1
ATOM 829 N N . VAL A 1 103 ? -0.930 8.722 -0.234 1.00 89.19 103 VAL A N 1
ATOM 830 C CA . VAL A 1 103 ? -0.967 10.173 0.024 1.00 89.19 103 VAL A CA 1
ATOM 831 C C . VAL A 1 103 ? -2.275 10.569 0.715 1.00 89.19 103 VAL A C 1
ATOM 833 O O . VAL A 1 103 ? -2.258 11.307 1.703 1.00 89.19 103 VAL A O 1
ATOM 836 N N . THR A 1 104 ? -3.404 10.015 0.266 1.00 87.12 104 THR A N 1
ATOM 837 C CA . THR A 1 104 ? -4.721 10.239 0.885 1.00 87.12 104 THR A CA 1
ATOM 838 C C . THR A 1 104 ? -4.750 9.757 2.338 1.00 87.12 104 THR A C 1
ATOM 840 O O . THR A 1 104 ? -5.197 10.486 3.226 1.00 87.12 104 THR A O 1
ATOM 843 N N . LEU A 1 105 ? -4.237 8.553 2.617 1.00 86.56 105 LEU A N 1
ATOM 844 C CA . LEU A 1 105 ? -4.201 7.997 3.974 1.00 86.56 105 LEU A CA 1
ATOM 845 C C . LEU A 1 105 ? -3.286 8.794 4.913 1.00 86.56 105 LEU A C 1
ATOM 847 O O . LEU A 1 105 ? -3.669 9.042 6.062 1.00 86.56 105 LEU A O 1
ATOM 851 N N . ILE A 1 106 ? -2.122 9.236 4.425 1.00 86.50 106 ILE A N 1
ATOM 852 C CA . ILE A 1 106 ? -1.216 10.125 5.165 1.00 86.50 106 ILE A CA 1
ATOM 853 C C . ILE A 1 106 ? -1.942 11.435 5.494 1.00 86.50 106 ILE A C 1
ATOM 855 O O . ILE A 1 106 ? -1.970 11.850 6.656 1.00 86.50 106 ILE A O 1
ATOM 859 N N . GLY A 1 107 ? -2.599 12.055 4.508 1.00 84.69 107 GLY A N 1
ATOM 860 C CA . GLY A 1 107 ? -3.360 13.294 4.685 1.00 84.69 107 GLY A CA 1
ATOM 861 C C . GLY A 1 107 ? -4.465 13.171 5.737 1.00 84.69 107 GLY A C 1
ATOM 862 O O . GLY A 1 107 ? -4.523 13.964 6.680 1.00 84.69 107 GLY A O 1
ATOM 863 N N . ILE A 1 108 ? -5.297 12.127 5.649 1.00 82.81 108 ILE A N 1
ATOM 864 C CA . ILE A 1 108 ? -6.376 11.865 6.616 1.00 82.81 108 ILE A CA 1
ATOM 865 C C . ILE A 1 108 ? -5.818 11.685 8.033 1.00 82.81 108 ILE A C 1
ATOM 867 O O . ILE A 1 108 ? -6.396 12.203 8.998 1.00 82.81 108 ILE A O 1
ATOM 871 N N . ARG A 1 109 ? -4.679 10.996 8.184 1.00 83.25 109 ARG A N 1
ATOM 872 C CA . ARG A 1 109 ? -4.010 10.820 9.481 1.00 83.25 109 ARG A CA 1
ATOM 873 C C . ARG A 1 109 ? -3.529 12.158 10.046 1.00 83.25 109 ARG A C 1
ATOM 875 O O . ARG A 1 109 ? -3.794 12.427 11.221 1.00 83.25 109 ARG A O 1
ATOM 882 N N . GLN A 1 110 ? -2.889 13.010 9.239 1.00 81.62 110 GLN A N 1
ATOM 883 C CA . GLN A 1 110 ? -2.430 14.329 9.698 1.00 81.62 110 GLN A CA 1
ATOM 884 C C . GLN A 1 110 ? -3.598 15.223 10.131 1.00 81.62 110 GLN A C 1
ATOM 886 O O . GLN A 1 110 ? -3.561 15.802 11.218 1.00 81.62 110 GLN A O 1
ATOM 891 N N . VAL A 1 111 ? -4.677 15.273 9.344 1.00 81.06 111 VAL A N 1
ATOM 892 C CA . VAL A 1 111 ? -5.884 16.049 9.679 1.00 8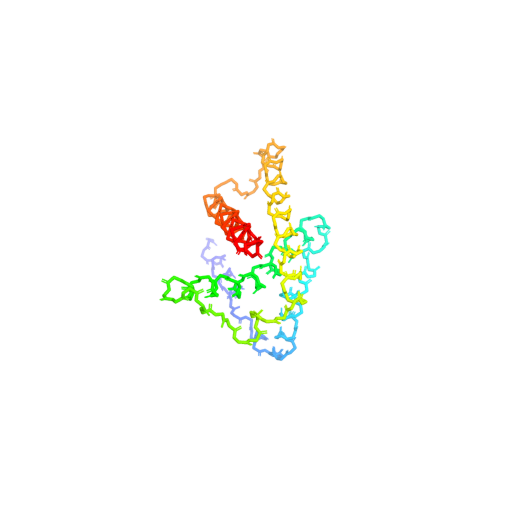1.06 111 VAL A CA 1
ATOM 893 C C . VAL A 1 111 ? -6.530 15.540 10.969 1.00 81.06 111 VAL A C 1
ATOM 895 O O . VAL A 1 111 ? -6.868 16.324 11.859 1.00 81.06 111 VAL A O 1
ATOM 898 N N . THR A 1 112 ? -6.656 14.220 11.118 1.00 76.25 112 THR A N 1
ATOM 899 C CA . THR A 1 112 ? -7.242 13.608 12.320 1.00 76.25 112 THR A CA 1
ATOM 900 C C . THR A 1 112 ? -6.393 13.882 13.564 1.00 76.25 112 THR A C 1
ATOM 902 O O . THR A 1 112 ? -6.941 14.170 14.630 1.00 76.25 112 THR A O 1
ATOM 905 N N . ARG A 1 113 ? -5.059 13.858 13.430 1.00 71.81 113 ARG A N 1
ATOM 906 C CA . ARG A 1 113 ? -4.111 14.183 14.506 1.00 71.81 113 ARG A CA 1
ATOM 907 C C . ARG A 1 113 ? -4.249 15.630 14.978 1.00 71.81 113 ARG A C 1
ATOM 909 O O . ARG A 1 113 ? -4.243 15.876 16.181 1.00 71.81 113 ARG A O 1
ATOM 916 N N . LEU A 1 114 ? -4.370 16.577 14.049 1.00 68.88 114 LEU A N 1
ATOM 917 C CA . LEU A 1 114 ? -4.492 18.000 14.372 1.00 68.88 114 LEU A CA 1
ATOM 918 C C . LEU A 1 114 ? -5.846 18.332 15.014 1.00 68.88 114 LEU A C 1
ATOM 920 O O . LEU A 1 114 ? -5.901 19.121 15.956 1.00 68.88 114 LEU A O 1
ATOM 924 N N . ARG A 1 115 ? -6.930 17.702 14.542 1.00 69.12 115 ARG A N 1
ATOM 925 C CA . ARG A 1 115 ? -8.300 18.009 14.981 1.00 69.12 115 ARG A CA 1
ATOM 926 C C . ARG A 1 115 ? -8.706 17.325 16.288 1.00 69.12 115 ARG A C 1
ATOM 928 O O . ARG A 1 115 ? -9.617 17.803 16.956 1.00 69.12 115 ARG A O 1
ATOM 935 N N . ASN A 1 116 ? -8.071 16.214 16.665 1.00 61.91 116 ASN A N 1
ATOM 936 C CA . ASN A 1 116 ? -8.537 15.383 17.776 1.00 61.91 116 ASN A CA 1
ATOM 937 C C . ASN A 1 116 ? -7.426 15.088 18.803 1.00 61.91 116 ASN A C 1
ATOM 939 O O . ASN A 1 116 ? -6.812 14.023 18.807 1.00 61.91 116 ASN A O 1
ATOM 943 N N . LYS A 1 117 ? -7.184 16.044 19.716 1.00 55.78 117 LYS A N 1
ATOM 944 C CA . LYS A 1 117 ? -6.179 15.940 20.799 1.00 55.78 117 LYS A CA 1
ATOM 945 C C . LYS A 1 117 ? -6.579 15.011 21.962 1.00 55.78 117 LYS A C 1
ATOM 947 O O . LYS A 1 117 ? -5.767 14.778 22.850 1.00 55.78 117 LYS A O 1
ATOM 952 N N . ARG A 1 118 ? -7.802 14.460 21.978 1.00 53.53 118 ARG A N 1
ATOM 953 C CA . ARG A 1 118 ? -8.283 13.488 22.984 1.00 53.53 118 ARG A CA 1
ATOM 954 C C . ARG A 1 118 ? -8.573 12.136 22.331 1.00 53.53 118 ARG A C 1
ATOM 956 O O . ARG A 1 118 ? -9.717 11.701 22.251 1.00 53.53 118 ARG A O 1
ATOM 963 N N . SER A 1 119 ? -7.540 11.466 21.830 1.00 52.72 119 SER A N 1
ATOM 964 C CA . SER A 1 119 ? -7.696 10.128 21.252 1.00 52.72 119 SER A CA 1
ATOM 965 C C . SER A 1 119 ? -7.288 9.046 22.251 1.00 52.72 119 SER A C 1
ATOM 967 O O . SER A 1 119 ? -6.222 9.121 22.857 1.00 52.72 119 SER A O 1
ATOM 969 N N . ARG A 1 120 ? -8.107 7.992 22.353 1.00 56.78 120 ARG A N 1
ATOM 970 C CA . ARG A 1 120 ? -7.900 6.742 23.123 1.00 56.78 120 ARG A CA 1
ATOM 971 C C . ARG A 1 120 ? -6.594 5.978 22.814 1.00 56.78 120 ARG A C 1
ATOM 973 O O . ARG A 1 120 ? -6.362 4.915 23.372 1.00 56.78 120 ARG A O 1
ATOM 980 N N . PHE A 1 121 ? -5.788 6.495 21.890 1.00 50.53 121 PHE A N 1
ATOM 981 C CA . PHE A 1 121 ? -4.517 5.950 21.421 1.00 50.53 121 PHE A CA 1
ATOM 982 C C . PHE A 1 121 ? -3.318 6.851 21.758 1.00 50.53 121 PHE A C 1
ATOM 984 O O . PHE A 1 121 ? -2.253 6.679 21.167 1.00 50.53 121 PHE A O 1
ATOM 991 N N . TYR A 1 122 ? -3.459 7.806 22.684 1.00 48.72 122 TYR A N 1
ATOM 992 C CA . TYR A 1 122 ? -2.316 8.519 23.266 1.00 48.72 122 TYR A CA 1
ATOM 993 C C . TYR A 1 122 ? -1.381 7.484 23.929 1.00 48.72 122 TYR A C 1
ATOM 995 O O . TYR A 1 122 ? -1.684 6.971 25.001 1.00 48.72 122 TYR A O 1
ATOM 1003 N N . GLY A 1 123 ? -0.303 7.099 23.233 1.00 54.50 123 GLY A N 1
ATOM 1004 C CA . GLY A 1 123 ? 0.637 6.043 23.649 1.00 54.50 123 GLY A CA 1
ATOM 1005 C C . GLY A 1 123 ? 0.651 4.763 22.794 1.00 54.50 123 GLY A C 1
ATOM 1006 O O . GLY A 1 123 ? 1.511 3.912 22.999 1.00 54.50 123 GLY A O 1
ATOM 1007 N N . SER A 1 124 ? -0.241 4.608 21.807 1.00 56.84 124 SER A N 1
ATOM 1008 C CA . SER A 1 124 ? -0.127 3.527 20.810 1.00 56.84 124 SER A CA 1
ATOM 1009 C C . SER A 1 124 ? 1.033 3.813 19.858 1.00 56.84 124 SER A C 1
ATOM 1011 O O . SER A 1 124 ? 1.288 4.977 19.557 1.00 56.84 124 SER A O 1
ATOM 1013 N N . GLY A 1 125 ? 1.745 2.775 19.404 1.00 64.00 125 GLY A N 1
ATOM 1014 C CA . GLY A 1 125 ? 3.003 2.858 18.651 1.00 64.00 125 GLY A CA 1
ATOM 1015 C C . GLY A 1 125 ? 2.920 3.649 17.342 1.00 64.00 125 GLY A C 1
ATOM 1016 O O . GLY A 1 125 ? 2.942 3.064 16.263 1.00 64.00 125 GLY A O 1
ATOM 1017 N N . MET A 1 126 ? 2.885 4.980 17.433 1.00 68.62 126 MET A N 1
ATOM 1018 C CA . MET A 1 126 ? 2.821 5.897 16.295 1.00 68.62 126 MET A CA 1
ATOM 1019 C C . MET A 1 126 ? 4.037 5.738 15.385 1.00 68.62 126 MET A C 1
ATOM 1021 O O . MET A 1 126 ? 3.890 5.786 14.171 1.00 68.62 126 MET A O 1
ATOM 1025 N N . LEU A 1 127 ? 5.210 5.450 15.959 1.00 73.06 127 LEU A N 1
ATOM 1026 C CA . LEU A 1 127 ? 6.423 5.121 15.206 1.00 73.06 127 LEU A CA 1
ATOM 1027 C C . LEU A 1 127 ? 6.206 3.964 14.223 1.00 73.06 127 LEU A C 1
ATOM 1029 O O . LEU A 1 127 ? 6.696 4.024 13.102 1.00 73.06 127 LEU A O 1
ATOM 1033 N N . LYS A 1 128 ? 5.422 2.944 14.601 1.00 79.12 128 LYS A N 1
ATOM 1034 C CA . LYS A 1 128 ? 5.115 1.814 13.710 1.00 79.12 128 LYS A CA 1
ATOM 1035 C C . LYS A 1 128 ? 4.243 2.251 12.535 1.00 79.12 128 LYS A C 1
ATOM 1037 O O . LYS A 1 128 ? 4.439 1.771 11.427 1.00 79.12 128 LYS A O 1
ATOM 1042 N N . ALA A 1 129 ? 3.300 3.164 12.767 1.00 79.12 129 ALA A N 1
ATOM 1043 C CA . ALA A 1 129 ? 2.457 3.695 11.702 1.00 79.12 129 ALA A CA 1
ATOM 1044 C C . ALA A 1 129 ? 3.277 4.529 10.708 1.00 79.12 129 ALA A C 1
ATOM 1046 O O . ALA A 1 129 ? 3.188 4.276 9.513 1.00 79.12 129 ALA A O 1
ATOM 1047 N N . TYR A 1 130 ? 4.122 5.440 11.204 1.00 80.94 130 TYR A N 1
ATOM 1048 C CA . TYR A 1 130 ? 4.999 6.251 10.354 1.00 80.94 130 TYR A CA 1
ATOM 1049 C C . TYR A 1 130 ? 6.009 5.406 9.578 1.00 80.94 130 TYR A C 1
ATOM 1051 O O . TYR A 1 130 ? 6.257 5.686 8.411 1.00 80.94 130 TYR A O 1
ATOM 1059 N N . TYR A 1 131 ? 6.554 4.354 10.196 1.00 84.25 131 TYR A N 1
ATOM 1060 C CA . TYR A 1 131 ? 7.435 3.412 9.511 1.00 84.25 131 TYR A CA 1
ATOM 1061 C C . TYR A 1 131 ? 6.735 2.774 8.308 1.00 84.25 131 TYR A C 1
ATOM 1063 O O . TYR A 1 131 ? 7.242 2.848 7.195 1.00 84.25 131 TYR A O 1
ATOM 1071 N N . VAL A 1 132 ? 5.533 2.224 8.509 1.00 85.38 132 VAL A N 1
ATOM 1072 C CA . VAL A 1 132 ? 4.775 1.581 7.426 1.00 85.38 132 VAL A CA 1
ATOM 1073 C C . VAL A 1 132 ? 4.361 2.589 6.351 1.00 85.38 132 VAL A C 1
ATOM 1075 O O . VAL A 1 132 ? 4.482 2.287 5.168 1.00 85.38 132 VAL A O 1
ATOM 1078 N N . GLU A 1 133 ? 3.912 3.791 6.727 1.00 86.94 133 GLU A N 1
ATOM 1079 C CA . GLU A 1 133 ? 3.584 4.845 5.756 1.00 86.94 133 GLU A CA 1
ATOM 1080 C C . GLU A 1 133 ? 4.787 5.226 4.888 1.00 86.94 133 GLU A C 1
ATOM 1082 O O . GLU A 1 133 ? 4.664 5.309 3.667 1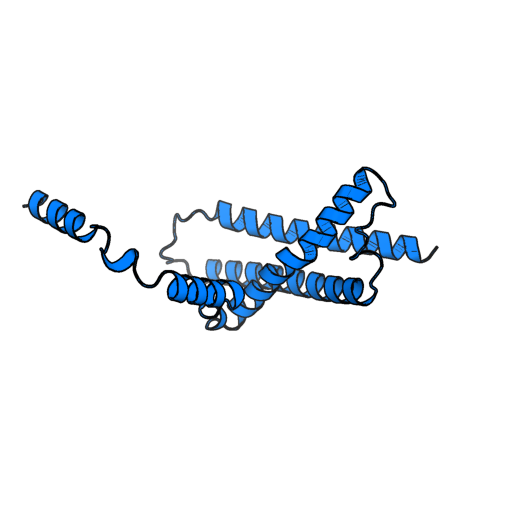.00 86.94 133 GLU A O 1
ATOM 1087 N N . PHE A 1 134 ? 5.949 5.425 5.516 1.00 86.81 134 PHE A N 1
ATOM 1088 C CA . PHE A 1 134 ? 7.184 5.777 4.826 1.00 86.81 134 PHE A CA 1
ATOM 1089 C C . PHE A 1 134 ? 7.654 4.656 3.900 1.00 86.81 134 PHE A C 1
ATOM 1091 O O . PHE A 1 134 ? 7.999 4.922 2.753 1.00 86.81 134 PHE A O 1
ATOM 1098 N N . THR A 1 135 ? 7.620 3.402 4.358 1.00 86.31 135 THR A N 1
ATOM 1099 C CA . THR A 1 135 ? 7.994 2.249 3.531 1.00 86.31 135 THR A CA 1
ATOM 1100 C C . THR A 1 135 ? 7.108 2.132 2.293 1.00 86.31 135 THR A C 1
ATOM 1102 O O . THR A 1 135 ? 7.631 1.926 1.204 1.00 86.31 135 THR A O 1
ATOM 1105 N N . ILE A 1 136 ? 5.787 2.300 2.423 1.00 85.88 136 ILE A N 1
ATOM 1106 C CA . ILE A 1 136 ? 4.877 2.222 1.270 1.00 85.88 136 ILE A CA 1
ATOM 1107 C C . ILE A 1 136 ? 5.149 3.366 0.287 1.00 85.88 136 ILE A C 1
ATOM 1109 O O . ILE A 1 136 ? 5.219 3.125 -0.915 1.00 85.88 136 ILE A O 1
ATOM 1113 N N . LEU A 1 137 ? 5.349 4.591 0.782 1.00 86.94 137 LEU A N 1
ATOM 1114 C CA . LEU A 1 137 ? 5.689 5.739 -0.062 1.00 86.94 137 LEU A CA 1
ATOM 1115 C C . LEU A 1 137 ? 7.008 5.498 -0.811 1.00 86.94 137 LEU A C 1
ATOM 1117 O O . LEU A 1 137 ? 7.067 5.694 -2.021 1.00 86.94 137 LEU A O 1
ATOM 1121 N N . LEU A 1 138 ? 8.034 5.005 -0.114 1.00 86.75 138 LEU A N 1
ATOM 1122 C CA . LEU A 1 138 ? 9.331 4.683 -0.703 1.00 86.75 138 LEU A CA 1
ATOM 1123 C C . LEU A 1 138 ? 9.216 3.600 -1.782 1.00 86.75 138 LEU A C 1
ATOM 1125 O O . LEU A 1 138 ? 9.799 3.754 -2.848 1.00 86.75 138 LEU A O 1
ATOM 1129 N N . ILE A 1 139 ? 8.429 2.546 -1.549 1.00 83.75 139 ILE A N 1
ATOM 1130 C CA . ILE A 1 139 ? 8.191 1.502 -2.556 1.00 83.75 139 ILE A CA 1
ATOM 1131 C C . ILE A 1 139 ? 7.517 2.094 -3.798 1.00 83.75 139 ILE A C 1
ATOM 1133 O O . ILE A 1 139 ? 7.980 1.841 -4.907 1.00 83.75 139 ILE A O 1
ATOM 1137 N N . VAL A 1 140 ? 6.464 2.904 -3.632 1.00 83.50 140 VAL A N 1
ATOM 1138 C CA . VAL A 1 140 ? 5.788 3.563 -4.764 1.00 83.50 140 VAL A CA 1
ATOM 1139 C C . VAL A 1 140 ? 6.764 4.457 -5.528 1.00 83.50 140 VAL A C 1
ATOM 1141 O O . VAL A 1 140 ? 6.804 4.403 -6.753 1.00 83.50 140 VAL A O 1
ATOM 1144 N N . PHE A 1 141 ? 7.587 5.230 -4.820 1.00 84.69 141 PHE A N 1
ATOM 1145 C CA . PHE A 1 141 ? 8.609 6.074 -5.431 1.00 84.69 141 PHE A CA 1
ATOM 1146 C C . PHE A 1 141 ? 9.620 5.258 -6.248 1.00 84.69 141 PHE A C 1
ATOM 1148 O O . PHE A 1 141 ? 9.867 5.584 -7.405 1.00 84.69 141 PHE A O 1
ATOM 1155 N N . CYS A 1 142 ? 10.161 4.172 -5.688 1.00 81.62 142 CYS A N 1
ATOM 1156 C CA . CYS A 1 142 ? 11.094 3.296 -6.395 1.00 81.62 142 CYS A CA 1
ATOM 1157 C C . CYS A 1 142 ? 10.462 2.664 -7.642 1.00 81.62 142 CYS A C 1
ATOM 1159 O O . CYS A 1 142 ? 11.103 2.623 -8.685 1.00 81.62 142 CYS A O 1
ATOM 1161 N N . VAL A 1 143 ? 9.211 2.203 -7.555 1.00 78.62 143 VAL A N 1
ATOM 1162 C CA . VAL A 1 143 ? 8.493 1.616 -8.697 1.00 78.62 143 VAL A CA 1
ATOM 1163 C C . VAL A 1 143 ? 8.288 2.645 -9.809 1.00 78.62 143 VAL A C 1
ATOM 1165 O O . VAL A 1 143 ? 8.564 2.348 -10.967 1.00 78.62 143 VAL A O 1
ATOM 1168 N N . VAL A 1 144 ? 7.832 3.853 -9.468 1.00 78.81 144 VAL A N 1
ATOM 1169 C CA . VAL A 1 144 ? 7.626 4.931 -10.449 1.00 78.81 144 VAL A CA 1
ATOM 1170 C C . VAL A 1 144 ? 8.954 5.358 -11.077 1.00 78.81 144 VAL A C 1
ATOM 1172 O O . VAL A 1 144 ? 9.015 5.546 -12.287 1.00 78.81 144 VAL A O 1
ATOM 1175 N N . ALA A 1 145 ? 10.027 5.458 -10.288 1.00 78.81 145 ALA A N 1
ATOM 1176 C CA . ALA A 1 145 ? 11.354 5.808 -10.789 1.00 78.81 145 ALA A CA 1
ATOM 1177 C C . ALA A 1 145 ? 11.916 4.745 -11.746 1.00 78.81 145 ALA A C 1
ATOM 1179 O O . ALA A 1 145 ? 12.375 5.094 -12.829 1.00 78.81 145 ALA A O 1
ATOM 1180 N N . LEU A 1 146 ? 11.843 3.459 -11.382 1.00 72.12 146 LEU A N 1
ATOM 1181 C CA . LEU A 1 146 ? 12.300 2.361 -12.242 1.00 72.12 146 LEU A CA 1
ATOM 1182 C C . LEU A 1 146 ? 11.540 2.333 -13.568 1.00 72.12 146 LEU A C 1
ATOM 1184 O O . LEU A 1 146 ? 12.163 2.220 -14.616 1.00 72.12 146 LEU A O 1
ATOM 1188 N N . ARG A 1 147 ? 10.220 2.538 -13.536 1.00 69.69 147 ARG A N 1
ATOM 1189 C CA . ARG A 1 147 ? 9.419 2.627 -14.763 1.00 69.69 147 ARG A CA 1
ATOM 1190 C C . ARG A 1 147 ? 9.727 3.849 -15.607 1.00 69.69 147 ARG A C 1
ATOM 1192 O O . ARG A 1 147 ? 9.763 3.739 -16.824 1.00 69.69 147 ARG A O 1
ATOM 1199 N N . GLY A 1 148 ? 9.964 4.998 -14.978 1.00 67.69 148 GLY A N 1
ATOM 1200 C CA . GLY A 1 148 ? 10.398 6.195 -15.694 1.00 67.69 148 GLY A CA 1
ATOM 1201 C C . GLY A 1 148 ? 11.723 5.973 -16.430 1.00 67.69 148 GLY A C 1
ATOM 1202 O O . GLY A 1 148 ? 11.880 6.437 -17.554 1.00 67.69 148 GLY A O 1
ATOM 1203 N N . LEU A 1 149 ? 12.650 5.223 -15.825 1.00 67.81 149 LEU A N 1
ATOM 1204 C CA . LEU A 1 149 ? 13.919 4.857 -16.457 1.00 67.81 149 LEU A CA 1
ATOM 1205 C C . LEU A 1 149 ? 13.756 3.794 -17.556 1.00 67.81 149 LEU A C 1
ATOM 1207 O O . LEU A 1 149 ? 14.374 3.934 -18.605 1.00 67.81 149 LEU A O 1
ATOM 1211 N N . GLU A 1 150 ? 12.934 2.760 -17.350 1.00 64.69 150 GLU A N 1
ATOM 1212 C CA . GLU A 1 150 ? 12.641 1.750 -18.383 1.00 64.69 150 GLU A CA 1
ATOM 1213 C C . GLU A 1 150 ? 11.942 2.370 -19.601 1.00 64.69 150 GLU A C 1
ATOM 1215 O O . GLU A 1 150 ? 12.319 2.075 -20.732 1.00 64.69 150 GLU A O 1
ATOM 1220 N N . GLY A 1 151 ? 10.995 3.289 -19.383 1.00 59.31 151 GLY A N 1
ATOM 1221 C CA . GLY A 1 151 ? 10.339 4.035 -20.457 1.00 59.31 151 GLY A CA 1
ATOM 1222 C C . GLY A 1 151 ? 11.319 4.905 -21.247 1.00 59.31 151 GLY A C 1
ATOM 1223 O O . GLY A 1 151 ? 11.308 4.876 -22.473 1.00 59.31 151 GLY A O 1
ATOM 1224 N N . ALA A 1 152 ? 12.228 5.609 -20.563 1.00 59.84 152 ALA A N 1
ATOM 1225 C CA . ALA A 1 152 ? 13.240 6.442 -21.217 1.00 59.84 152 ALA A CA 1
ATOM 1226 C C . ALA A 1 152 ? 14.271 5.635 -22.032 1.00 59.84 152 ALA A C 1
ATOM 1228 O O . ALA A 1 152 ? 14.750 6.122 -23.048 1.00 59.84 152 ALA A O 1
ATOM 1229 N N . LEU A 1 153 ? 14.597 4.408 -21.612 1.00 57.31 153 LEU A N 1
ATOM 1230 C CA . LEU A 1 153 ? 15.498 3.502 -22.339 1.00 57.31 153 LEU 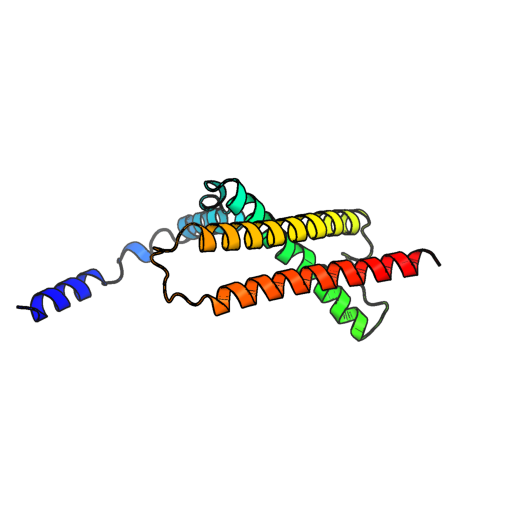A CA 1
ATOM 1231 C C . LEU A 1 153 ? 14.818 2.766 -23.504 1.00 57.31 153 LEU A C 1
ATOM 1233 O O . LEU A 1 153 ? 15.509 2.175 -24.325 1.00 57.31 153 LEU A O 1
ATOM 1237 N N . SER A 1 154 ? 13.484 2.764 -23.561 1.00 52.78 154 SER A N 1
ATOM 1238 C CA . SER A 1 154 ? 12.716 2.149 -24.653 1.00 52.78 154 SER A CA 1
ATOM 1239 C C . SER A 1 154 ? 12.489 3.076 -25.854 1.00 52.78 154 SER A C 1
ATOM 1241 O O . SER A 1 154 ? 12.049 2.606 -26.901 1.00 52.78 154 SER A O 1
ATOM 1243 N N . GLU A 1 155 ? 12.778 4.375 -25.702 1.00 48.16 155 GLU A N 1
ATOM 1244 C CA . GLU A 1 155 ? 12.688 5.378 -26.775 1.00 48.16 155 GLU A CA 1
ATOM 1245 C C . GLU A 1 155 ? 14.011 5.587 -27.548 1.00 48.16 155 GLU A C 1
ATOM 1247 O O . GLU A 1 155 ? 14.066 6.445 -28.431 1.00 48.16 155 GLU A O 1
ATOM 1252 N N . GLU A 1 156 ? 15.056 4.797 -27.262 1.00 39.84 156 GLU A N 1
ATOM 1253 C CA . GLU A 1 156 ? 16.277 4.664 -28.087 1.00 39.84 156 GLU A CA 1
ATOM 1254 C C . GLU A 1 156 ? 16.248 3.382 -28.935 1.00 39.84 156 GLU A C 1
ATOM 1256 O O . GLU A 1 156 ? 16.654 3.454 -30.120 1.00 39.84 156 GLU A O 1
#

Foldseek 3Di:
DVVVVVVVVVVVVPPDPCPPPPPVVVVVVVVCCVLVVVVLCVVVLLSQLVNLLVVLVVLCVQVVVQVVVCVVPVPRDDPVQVPDPVSVVVNVVSLVSNLVSLVSNVVVVVVCVVPPPDDPCPPPPVVVVVVVSVVSNVSSVVSVVVVVVVVVVVVD

pLDDT: mean 73.83, std 10.83, range [39.84, 89.19]

Secondary structure (DSSP, 8-state):
-HHHHHHHHHHHTSPPGGGGTTHHHHHHHHHHHHHH-TTTTTSHHHHHHHHHHHHHHHHHHHHHHHHHHHTT-TT---TTTTT-HHHHHHHHHHHHHHHHHHHHHHHHHHHHHHH-S--TTTTS-HHHHHHHHHHHHHHHHHHHHHHHHHHHHH--

Sequence (156 aa):
MRVRQLLAIYKKGAADPTRGEHKGTRLRMAFREIFGHTKMFNFTVVGFAHWFVMVGFVVLFGTLVTAYGQLINPRFALPIIGHFWVYEYITELIAWATGIGIVTLIGIRQVTRLRNKRSRFYGSGMLKAYYVEFTILLIVFCVVALRGLEGALSEE

Radius of gyration: 22.3 Å; chains: 1; bounding box: 40×44×76 Å